Protein AF-A0AAW1PNV5-F1 (afdb_monomer_lite)

Organism: NCBI:txid41462

Structure (mmCIF, N/CA/C/O backbone):
data_AF-A0AAW1PNV5-F1
#
_entry.id   AF-A0AAW1PNV5-F1
#
loop_
_atom_site.group_PDB
_atom_site.id
_atom_site.type_symbol
_atom_site.label_atom_id
_atom_site.label_alt_id
_atom_site.label_comp_id
_atom_site.label_asym_id
_atom_site.label_entity_id
_atom_site.label_seq_id
_atom_site.pdbx_PDB_ins_code
_atom_site.Cartn_x
_atom_site.Cartn_y
_atom_site.Cartn_z
_atom_site.occupancy
_atom_site.B_iso_or_equiv
_atom_site.auth_seq_id
_atom_site.auth_comp_id
_atom_site.auth_asym_id
_atom_site.auth_atom_id
_atom_site.pdbx_PDB_model_num
ATOM 1 N N . MET A 1 1 ? 12.799 36.989 -13.180 1.00 45.22 1 MET A N 1
ATOM 2 C CA . MET A 1 1 ? 12.153 35.685 -13.432 1.00 45.22 1 MET A CA 1
ATOM 3 C C . MET A 1 1 ? 11.366 35.299 -12.190 1.00 45.22 1 MET A C 1
ATOM 5 O O . MET A 1 1 ? 11.951 35.156 -11.126 1.00 45.22 1 MET A O 1
ATOM 9 N N . LEU A 1 2 ? 10.038 35.281 -12.309 1.00 42.66 2 LEU A N 1
ATOM 10 C CA . LEU A 1 2 ? 9.069 34.934 -11.266 1.00 42.66 2 LEU A CA 1
ATOM 11 C C . LEU A 1 2 ? 8.754 33.428 -11.317 1.00 42.66 2 LEU A C 1
ATOM 13 O O . LEU A 1 2 ? 8.612 32.896 -12.411 1.00 42.66 2 LEU A O 1
ATOM 17 N N . GLY A 1 3 ? 8.536 32.800 -10.154 1.00 37.22 3 GLY A N 1
ATOM 18 C CA . GLY A 1 3 ? 7.898 31.476 -10.015 1.00 37.22 3 GLY A CA 1
ATOM 19 C C . GLY A 1 3 ? 8.533 30.635 -8.898 1.00 37.22 3 GLY A C 1
ATOM 20 O O . GLY A 1 3 ? 9.531 29.979 -9.134 1.00 37.22 3 GLY A O 1
ATOM 21 N N . ARG A 1 4 ? 8.171 30.833 -7.620 1.00 43.59 4 ARG A N 1
ATOM 22 C CA . ARG A 1 4 ? 7.096 30.137 -6.861 1.00 43.59 4 ARG A CA 1
ATOM 23 C C . ARG A 1 4 ? 7.416 28.653 -6.587 1.00 43.59 4 ARG A C 1
ATOM 25 O O . ARG A 1 4 ? 7.431 27.858 -7.505 1.00 43.59 4 ARG A O 1
ATOM 32 N N . ARG A 1 5 ? 7.802 28.300 -5.351 1.00 40.88 5 ARG A N 1
ATOM 33 C CA . ARG A 1 5 ? 6.957 27.976 -4.166 1.00 40.88 5 ARG A CA 1
ATOM 34 C C . ARG A 1 5 ? 6.609 26.483 -4.110 1.00 40.88 5 ARG A C 1
ATOM 36 O O . ARG A 1 5 ? 5.831 26.042 -4.937 1.00 40.88 5 ARG A O 1
ATOM 43 N N . LEU A 1 6 ? 7.111 25.805 -3.073 1.00 46.78 6 LEU A N 1
ATOM 44 C CA . LEU A 1 6 ? 6.459 24.781 -2.227 1.00 46.78 6 LEU A CA 1
ATOM 45 C C . LEU A 1 6 ? 7.494 24.421 -1.134 1.00 46.78 6 LEU A C 1
ATOM 47 O O . LEU A 1 6 ? 8.418 23.658 -1.358 1.00 46.78 6 LEU A O 1
ATOM 51 N N . ALA A 1 7 ? 7.627 25.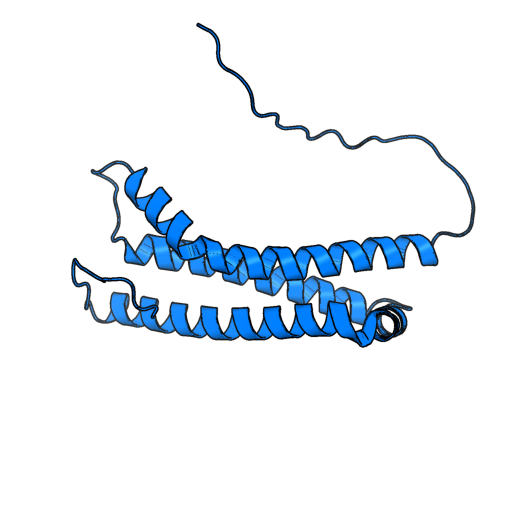237 -0.086 1.00 38.53 7 ALA A N 1
ATOM 52 C CA . ALA A 1 7 ? 6.856 25.139 1.159 1.00 38.53 7 ALA A CA 1
ATOM 53 C C . ALA A 1 7 ? 7.102 23.822 1.922 1.00 38.53 7 ALA A C 1
ATOM 55 O O . ALA A 1 7 ? 6.209 23.002 2.091 1.00 38.53 7 ALA A O 1
ATOM 56 N N . CYS A 1 8 ? 8.322 23.659 2.438 1.00 34.31 8 CYS A N 1
ATOM 57 C CA . CYS A 1 8 ? 8.621 22.710 3.504 1.00 34.31 8 CYS A CA 1
ATOM 58 C C . CYS A 1 8 ? 8.183 23.338 4.842 1.00 34.31 8 CYS A C 1
ATOM 60 O O . CYS A 1 8 ? 8.966 23.978 5.542 1.00 34.31 8 CYS A O 1
ATOM 62 N N . THR A 1 9 ? 6.888 23.268 5.164 1.00 40.59 9 THR A N 1
ATOM 63 C CA . THR A 1 9 ? 6.355 23.709 6.463 1.00 40.59 9 THR A CA 1
ATOM 64 C C . THR A 1 9 ? 6.511 22.595 7.491 1.00 40.59 9 THR A C 1
ATOM 66 O O . THR A 1 9 ? 5.577 21.845 7.767 1.00 40.59 9 THR A O 1
ATOM 69 N N . LEU A 1 10 ? 7.704 22.506 8.075 1.00 45.19 10 LEU A N 1
ATOM 70 C CA . LEU A 1 10 ? 8.014 21.654 9.221 1.00 45.19 10 LEU A CA 1
ATOM 71 C C . LEU A 1 10 ? 8.313 22.558 10.423 1.00 45.19 10 LEU A C 1
ATOM 73 O O . LEU A 1 10 ? 9.455 22.851 10.747 1.00 45.19 10 LEU A O 1
ATOM 77 N N . ALA A 1 11 ? 7.254 23.061 11.056 1.00 40.62 11 ALA A N 1
ATOM 78 C CA . ALA A 1 11 ? 7.339 23.741 12.348 1.00 40.62 11 ALA A CA 1
ATOM 79 C C . ALA A 1 11 ? 5.990 23.622 13.070 1.00 40.62 11 ALA A C 1
ATOM 81 O O . ALA A 1 11 ? 5.147 24.521 13.045 1.00 40.62 11 ALA A O 1
ATOM 82 N N . LYS A 1 12 ? 5.756 22.461 13.690 1.00 41.53 12 LYS A N 1
ATOM 83 C CA . LYS A 1 12 ? 4.644 22.280 14.625 1.00 41.53 12 LYS A CA 1
ATOM 84 C C . LYS A 1 12 ? 4.969 23.011 15.930 1.00 41.53 12 LYS A C 1
ATOM 86 O O . LYS A 1 12 ? 5.946 22.707 16.603 1.00 41.53 12 LYS A O 1
ATOM 91 N N . ARG A 1 13 ? 4.100 23.979 16.227 1.00 41.03 13 ARG A N 1
ATOM 92 C CA . ARG A 1 13 ? 3.872 24.681 17.496 1.00 41.03 13 ARG A CA 1
ATOM 93 C C . ARG A 1 13 ? 4.186 23.837 18.737 1.00 41.03 13 ARG A C 1
ATOM 95 O O . ARG A 1 13 ? 3.541 22.817 18.965 1.00 41.03 13 ARG A O 1
ATOM 102 N N . SER A 1 14 ? 5.057 24.377 19.582 1.00 44.69 14 SER A N 1
ATOM 103 C CA . SER A 1 14 ? 5.081 24.111 21.020 1.00 44.69 14 SER A CA 1
ATOM 104 C C . SER A 1 14 ? 4.563 25.337 21.771 1.00 44.69 14 SER A C 1
ATOM 106 O O . SER A 1 14 ? 4.792 26.462 21.335 1.00 44.69 14 SER A O 1
ATOM 108 N N . LEU A 1 15 ? 3.947 25.062 22.926 1.00 47.53 15 LEU A N 1
ATOM 109 C CA . LEU A 1 15 ? 3.510 25.967 24.000 1.00 47.53 15 LEU A CA 1
ATOM 110 C C . LEU A 1 15 ? 2.094 26.545 23.877 1.00 47.53 15 LEU A C 1
ATOM 112 O O . LEU A 1 15 ? 1.877 27.584 23.270 1.00 47.53 15 LEU A O 1
ATOM 116 N N . LEU A 1 16 ? 1.152 25.901 24.572 1.00 43.00 16 LEU A N 1
ATOM 117 C CA . LEU A 1 16 ? 0.377 26.506 25.666 1.00 43.00 16 LEU A CA 1
ATOM 118 C C . LEU A 1 16 ? -0.423 25.404 26.377 1.00 43.00 16 LEU A C 1
ATOM 120 O O . LEU A 1 16 ? -0.999 24.526 25.740 1.00 43.00 16 LEU A O 1
ATOM 124 N N . GLY A 1 17 ? -0.352 25.405 27.706 1.00 37.62 17 GLY A N 1
ATOM 125 C CA . GLY A 1 17 ? -0.876 24.342 28.556 1.00 37.62 17 GLY A CA 1
ATOM 126 C C . GLY A 1 17 ? -2.380 24.406 28.802 1.00 37.62 17 GLY A C 1
ATOM 127 O O . GLY A 1 17 ? -3.009 25.435 28.593 1.00 37.62 17 GLY A O 1
ATOM 128 N N . ALA A 1 18 ? -2.920 23.313 29.338 1.00 36.69 18 ALA A N 1
ATOM 129 C CA . ALA A 1 18 ? -3.948 23.320 30.375 1.00 36.69 18 ALA A CA 1
ATOM 130 C C . ALA A 1 18 ? -4.144 21.898 30.919 1.00 36.69 18 ALA A C 1
ATOM 132 O O . ALA A 1 18 ? -4.125 20.907 30.194 1.00 36.69 18 ALA A O 1
ATOM 133 N N . ARG A 1 19 ? -4.290 21.851 32.239 1.00 39.84 19 ARG A N 1
ATOM 134 C CA . ARG A 1 19 ? -4.626 20.717 33.097 1.00 39.84 19 ARG A CA 1
ATOM 135 C C . ARG A 1 19 ? -5.900 19.980 32.662 1.00 39.84 19 ARG A C 1
ATOM 137 O O . ARG A 1 19 ? -6.878 20.623 32.308 1.00 39.84 19 ARG A O 1
ATOM 144 N N . GLY A 1 20 ? -5.909 18.671 32.932 1.00 41.34 20 GLY A N 1
ATOM 145 C CA . GLY A 1 20 ? -7.101 17.924 33.353 1.00 41.34 20 GLY A CA 1
ATOM 146 C C . GLY A 1 20 ? -7.914 17.267 32.235 1.00 41.34 20 GLY A C 1
ATOM 147 O O . GLY A 1 20 ? -8.454 17.955 31.384 1.00 41.34 20 GLY A O 1
ATOM 148 N N . CYS A 1 21 ? -8.048 15.935 32.318 1.00 41.00 21 CYS A N 1
ATOM 149 C CA . CYS A 1 21 ? -8.913 15.055 31.508 1.00 41.00 21 CYS A CA 1
ATOM 150 C C . CYS A 1 21 ? -8.503 14.858 30.032 1.00 41.00 21 CYS A C 1
ATOM 152 O O . CYS A 1 21 ? -9.108 15.450 29.148 1.00 41.00 21 CYS A O 1
ATOM 154 N N . SER A 1 22 ? -7.524 13.990 29.723 1.00 42.88 22 SER A N 1
ATOM 155 C CA . SER A 1 22 ? -7.040 13.832 28.330 1.00 42.88 22 SER A CA 1
ATOM 156 C C . SER A 1 22 ? -7.058 12.424 27.720 1.00 42.88 22 SER A C 1
ATOM 158 O O . SER A 1 22 ? -6.729 12.289 26.542 1.00 42.88 22 SER A O 1
ATOM 160 N N . THR A 1 23 ? -7.472 11.368 28.427 1.00 51.59 23 THR A N 1
ATOM 161 C CA . THR A 1 23 ? -7.492 10.016 27.826 1.00 51.59 23 THR A CA 1
ATOM 162 C C . THR A 1 23 ? -8.523 9.887 26.699 1.00 51.59 23 THR A C 1
ATOM 164 O O . THR A 1 23 ? -8.221 9.293 25.669 1.00 51.59 23 THR A O 1
ATOM 167 N N . GLY A 1 24 ? -9.702 10.506 26.829 1.00 50.94 24 GLY A N 1
ATOM 168 C CA . GLY A 1 24 ? -10.739 10.476 25.786 1.00 50.94 24 GLY A CA 1
ATOM 169 C C . GLY A 1 24 ? -10.401 11.294 24.529 1.00 50.94 24 GLY A C 1
ATOM 170 O O . GLY A 1 24 ? -10.703 10.867 23.415 1.00 50.94 24 GLY A O 1
ATOM 171 N N . SER A 1 25 ? -9.731 12.444 24.679 1.00 59.22 25 SER A N 1
ATOM 172 C CA . SER A 1 25 ? -9.346 13.296 23.542 1.00 59.22 25 SER A CA 1
ATOM 173 C C . SER A 1 25 ? -8.151 12.741 22.762 1.00 59.22 25 SER A C 1
ATOM 175 O O . SER A 1 25 ? -8.092 12.895 21.544 1.00 59.22 25 SER A O 1
ATOM 177 N N . ASP A 1 26 ? -7.207 12.082 23.446 1.00 75.88 26 ASP A N 1
ATOM 178 C CA . ASP A 1 26 ? -6.054 11.441 22.802 1.00 75.88 26 ASP A CA 1
ATOM 179 C C . ASP A 1 26 ? -6.489 10.234 21.957 1.00 75.88 26 ASP A C 1
ATOM 181 O O . ASP A 1 26 ? -6.051 10.069 20.820 1.00 75.88 26 ASP A O 1
ATOM 185 N N . LEU A 1 27 ? -7.428 9.435 22.470 1.00 77.69 27 LEU A N 1
ATOM 186 C CA . LEU A 1 27 ? -7.929 8.250 21.779 1.00 77.69 27 LEU A CA 1
ATOM 187 C C . LEU A 1 27 ? -8.737 8.602 20.519 1.00 77.69 27 LEU A C 1
ATOM 189 O O . LEU A 1 27 ? -8.508 8.029 19.457 1.00 77.69 27 LEU A O 1
ATOM 193 N N . SER A 1 28 ? -9.625 9.597 20.614 1.00 81.38 28 SER A N 1
ATOM 194 C CA . SER A 1 28 ? -10.375 10.117 19.463 1.00 81.38 28 SER A CA 1
ATOM 195 C C . SER A 1 28 ? -9.438 10.687 18.388 1.00 81.38 28 SER A C 1
ATOM 197 O O . SER A 1 28 ? -9.553 10.352 17.208 1.00 81.38 28 SER A O 1
ATOM 199 N N . GLY A 1 29 ? -8.424 11.463 18.791 1.00 84.81 29 GLY A N 1
ATOM 200 C CA . GLY A 1 29 ? -7.416 11.986 17.867 1.00 84.81 29 GLY A CA 1
ATOM 201 C C . GLY A 1 29 ? -6.589 10.892 17.183 1.00 84.81 29 GLY A C 1
ATOM 202 O O . GLY A 1 29 ? -6.287 11.003 15.993 1.00 84.81 29 GLY A O 1
ATOM 203 N N . LYS A 1 30 ? -6.238 9.823 17.906 1.00 86.62 30 LYS A N 1
ATOM 204 C CA . LYS A 1 30 ? -5.546 8.647 17.352 1.00 86.62 30 LYS A CA 1
ATOM 205 C C . LYS A 1 30 ? -6.417 7.881 16.362 1.00 86.62 30 LYS A C 1
ATOM 207 O O . LYS A 1 30 ? -5.914 7.459 15.326 1.00 86.62 30 LYS A O 1
ATOM 212 N N . LEU A 1 31 ? -7.711 7.765 16.632 1.00 86.31 31 LEU A N 1
ATOM 213 C CA . LEU A 1 31 ? -8.633 7.035 15.774 1.00 86.31 31 LEU A CA 1
ATOM 214 C C . LEU A 1 31 ? -8.908 7.764 14.452 1.00 86.31 31 LEU A C 1
ATOM 216 O O . LEU A 1 31 ? -8.908 7.140 13.395 1.00 86.31 31 LEU A O 1
ATOM 220 N N . THR A 1 32 ? -9.032 9.093 14.475 1.00 87.94 32 THR A N 1
ATOM 221 C CA . THR A 1 32 ? -9.108 9.891 13.240 1.00 87.94 32 THR A CA 1
ATOM 222 C C . THR A 1 32 ? -7.847 9.734 12.390 1.00 87.94 32 THR A C 1
ATOM 224 O O . THR A 1 32 ? -7.937 9.605 11.171 1.00 87.94 32 THR A O 1
ATOM 227 N N . ARG A 1 33 ? -6.664 9.691 13.021 1.00 90.00 33 ARG A N 1
ATOM 228 C CA . ARG A 1 33 ? -5.397 9.432 12.315 1.00 90.00 33 ARG A CA 1
ATOM 229 C C . ARG A 1 33 ? -5.334 8.024 11.741 1.00 90.00 33 ARG A C 1
ATOM 231 O O . ARG A 1 33 ? -4.812 7.864 10.649 1.00 90.00 33 ARG A O 1
ATOM 238 N N . LEU A 1 34 ? -5.859 7.031 12.456 1.00 91.56 34 LEU A N 1
ATOM 239 C CA . LEU A 1 34 ? -5.945 5.661 11.963 1.00 91.56 34 LEU A CA 1
ATOM 240 C C . LEU A 1 34 ? -6.833 5.578 10.720 1.00 91.56 34 LEU A C 1
ATOM 242 O O . LEU A 1 34 ? -6.411 5.019 9.716 1.00 91.56 34 LEU A O 1
ATOM 246 N N . LYS A 1 35 ? -8.034 6.169 10.768 1.00 91.06 35 LYS A N 1
ATOM 247 C CA . LYS A 1 35 ? -8.941 6.195 9.613 1.00 91.06 35 LYS A CA 1
ATOM 248 C C . LYS A 1 35 ? -8.280 6.868 8.411 1.00 91.06 35 LYS A C 1
ATOM 250 O O . LYS A 1 35 ? -8.316 6.305 7.325 1.00 91.06 35 LYS A O 1
ATOM 255 N N . ALA A 1 36 ? -7.650 8.026 8.618 1.00 91.88 36 ALA A N 1
ATOM 256 C CA . ALA A 1 36 ? -6.907 8.711 7.564 1.00 91.88 36 ALA A CA 1
ATOM 257 C C . ALA A 1 36 ? -5.782 7.827 7.007 1.00 91.88 36 ALA A C 1
ATOM 259 O O . ALA A 1 36 ? -5.720 7.630 5.807 1.00 91.88 36 ALA A O 1
ATOM 260 N N . ALA A 1 37 ? -4.971 7.202 7.865 1.00 92.88 37 ALA A N 1
ATOM 261 C CA . ALA A 1 37 ? -3.880 6.335 7.423 1.00 92.88 37 ALA A CA 1
ATOM 262 C C . ALA A 1 37 ? -4.359 5.131 6.591 1.00 92.88 37 ALA A C 1
ATOM 264 O O . ALA A 1 37 ? -3.705 4.782 5.615 1.00 92.88 37 ALA A O 1
ATOM 265 N N . LEU A 1 38 ? -5.483 4.502 6.956 1.00 92.44 38 LEU A N 1
ATOM 266 C CA . LEU A 1 38 ? -6.063 3.393 6.185 1.00 92.44 38 LEU A CA 1
ATOM 267 C C . LEU A 1 38 ? -6.561 3.867 4.812 1.00 92.44 38 LEU A C 1
ATOM 269 O O . LEU A 1 38 ? -6.260 3.241 3.800 1.00 92.44 38 LEU A O 1
ATOM 273 N N . VAL A 1 39 ? -7.282 4.991 4.771 1.00 94.00 39 VAL A N 1
ATOM 274 C CA . VAL A 1 39 ? -7.801 5.563 3.519 1.00 94.00 39 VAL A CA 1
ATOM 275 C C . VAL A 1 39 ? -6.659 6.024 2.613 1.00 94.00 39 VAL A C 1
ATOM 277 O O . VAL A 1 39 ? -6.607 5.617 1.456 1.00 94.00 39 VAL A O 1
ATOM 280 N N . ASP A 1 40 ? -5.707 6.787 3.149 1.00 93.31 40 ASP A N 1
ATOM 281 C CA . ASP A 1 40 ? -4.553 7.305 2.410 1.00 93.31 40 ASP A CA 1
ATOM 282 C C . ASP A 1 40 ? -3.711 6.160 1.824 1.00 93.31 40 ASP A C 1
ATOM 284 O O . ASP A 1 40 ? -3.251 6.245 0.685 1.00 93.31 40 ASP A O 1
ATOM 288 N N . ALA A 1 41 ? -3.531 5.062 2.568 1.0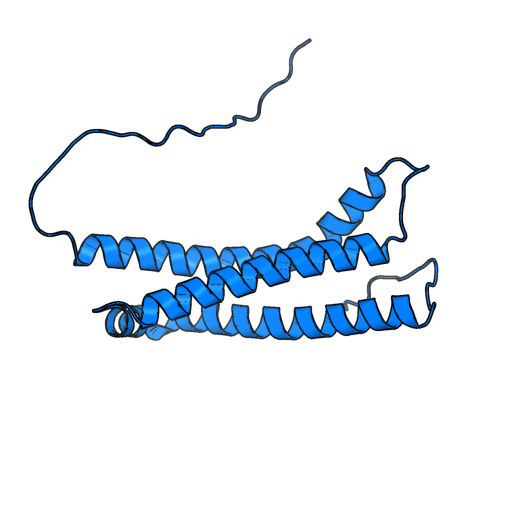0 92.50 41 ALA A N 1
ATOM 289 C CA . ALA A 1 41 ? -2.788 3.902 2.083 1.00 92.50 41 ALA A CA 1
ATOM 290 C C . ALA A 1 41 ? -3.506 3.204 0.915 1.00 92.50 41 ALA A C 1
ATOM 292 O O . ALA A 1 41 ? -2.863 2.860 -0.076 1.00 92.50 41 ALA A O 1
ATOM 293 N N . VAL A 1 42 ? -4.832 3.032 0.991 1.00 93.44 42 VAL A N 1
ATOM 294 C CA . VAL A 1 42 ? -5.637 2.463 -0.107 1.00 93.44 42 VAL A CA 1
ATOM 295 C C . VAL A 1 42 ? -5.631 3.382 -1.330 1.00 93.44 42 VAL A C 1
ATOM 297 O O . VAL A 1 42 ? -5.436 2.915 -2.454 1.00 93.44 42 VAL A O 1
ATOM 300 N N . GLU A 1 43 ? -5.781 4.691 -1.135 1.00 92.50 43 GLU A N 1
ATOM 301 C CA . GLU A 1 43 ? -5.676 5.670 -2.219 1.00 92.50 43 GLU A CA 1
ATOM 302 C C . GLU A 1 43 ? -4.286 5.636 -2.867 1.00 92.50 43 GLU A C 1
ATOM 304 O O . GLU A 1 43 ? -4.180 5.634 -4.095 1.00 92.50 43 GLU A O 1
ATOM 309 N N . GLY A 1 44 ? -3.223 5.507 -2.068 1.00 86.88 44 GLY A N 1
ATOM 310 C CA . GLY A 1 44 ? -1.842 5.376 -2.533 1.00 86.88 44 GLY A CA 1
ATOM 311 C C . GLY A 1 44 ? -1.638 4.234 -3.534 1.00 86.88 44 GLY A C 1
ATOM 312 O O . GLY A 1 44 ? -0.925 4.404 -4.528 1.00 86.88 44 GLY A O 1
ATOM 313 N N . VAL A 1 45 ? -2.330 3.103 -3.353 1.00 91.56 45 VAL A N 1
ATOM 314 C CA . VAL A 1 45 ? -2.295 1.969 -4.297 1.00 91.56 45 VAL A CA 1
ATOM 315 C C . VAL A 1 45 ? -2.778 2.376 -5.690 1.00 91.56 45 VAL A C 1
ATOM 317 O O . VAL A 1 45 ? -2.203 1.948 -6.695 1.00 91.56 45 VAL A O 1
ATOM 320 N N . SER A 1 46 ? -3.786 3.245 -5.773 1.00 91.69 46 SER A N 1
ATOM 321 C CA . SER A 1 46 ? -4.358 3.697 -7.049 1.00 91.69 46 SER A CA 1
ATOM 322 C C . SER A 1 46 ? -3.362 4.511 -7.882 1.00 91.69 46 SER A C 1
ATOM 324 O O . SER A 1 46 ? -3.436 4.520 -9.111 1.00 91.69 46 SER A O 1
ATOM 326 N N . TYR A 1 47 ? -2.377 5.143 -7.238 1.00 91.38 47 TYR A N 1
ATOM 327 C CA . TYR A 1 47 ? -1.378 5.978 -7.906 1.00 91.38 47 TYR A CA 1
ATOM 328 C C . TYR A 1 47 ? -0.102 5.230 -8.304 1.00 91.38 47 TYR A C 1
ATOM 330 O O . TYR A 1 47 ? 0.762 5.817 -8.961 1.00 91.38 47 TYR A O 1
ATOM 338 N N . VAL A 1 48 ? 0.034 3.942 -7.969 1.00 91.19 48 VAL A N 1
ATOM 339 C CA . VAL A 1 48 ? 1.252 3.151 -8.222 1.00 91.19 48 VAL A CA 1
ATOM 340 C C . VAL A 1 48 ? 1.651 3.167 -9.698 1.00 91.19 48 VAL A C 1
ATOM 342 O O . VAL A 1 48 ? 2.798 3.467 -10.027 1.00 91.19 48 VAL A O 1
ATOM 345 N N . HIS A 1 49 ? 0.707 2.900 -10.603 1.00 89.81 49 HIS A N 1
ATOM 346 C CA . HIS A 1 49 ? 0.986 2.853 -12.041 1.00 89.81 49 HIS A CA 1
ATOM 347 C C . HIS A 1 49 ? 1.382 4.218 -12.607 1.00 89.81 49 HIS A C 1
ATOM 349 O O . HIS A 1 49 ? 2.351 4.312 -13.363 1.00 89.81 49 HIS A O 1
ATOM 355 N N . GLN A 1 50 ? 0.652 5.274 -12.237 1.00 91.62 50 GLN A N 1
ATOM 356 C CA . GLN A 1 50 ? 0.944 6.631 -12.695 1.00 91.62 50 GLN A CA 1
ATOM 357 C C . GLN A 1 50 ? 2.316 7.092 -12.196 1.00 91.62 50 GLN A C 1
ATOM 359 O O . GLN A 1 50 ? 3.106 7.613 -12.979 1.00 91.62 50 GLN A O 1
ATOM 364 N N . SER A 1 51 ? 2.620 6.833 -10.924 1.00 91.00 51 SER A N 1
ATOM 365 C CA . SER A 1 51 ? 3.877 7.235 -10.289 1.00 91.00 51 SER A CA 1
ATOM 366 C C . SER A 1 51 ? 5.070 6.476 -10.869 1.00 91.00 51 SER A C 1
ATOM 368 O O . SER A 1 51 ? 6.080 7.086 -11.210 1.00 91.00 51 SER A O 1
ATOM 370 N N . ALA A 1 52 ? 4.934 5.164 -11.079 1.00 90.12 52 ALA A N 1
ATOM 371 C CA . ALA A 1 52 ? 5.963 4.357 -11.729 1.00 90.12 52 AL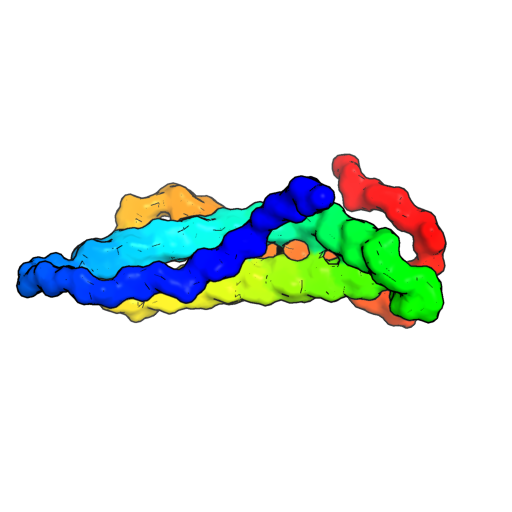A A CA 1
ATOM 372 C C . ALA A 1 52 ? 6.220 4.802 -13.176 1.00 90.12 52 ALA A C 1
ATOM 374 O O . ALA A 1 52 ? 7.368 4.885 -13.610 1.00 90.12 52 ALA A O 1
ATOM 375 N N . ASN A 1 53 ? 5.157 5.108 -13.927 1.00 90.88 53 ASN A N 1
ATOM 376 C CA . ASN A 1 53 ? 5.283 5.596 -15.296 1.00 90.88 53 ASN A CA 1
ATOM 377 C C . ASN A 1 53 ? 5.952 6.973 -15.343 1.00 90.88 53 ASN A C 1
ATOM 379 O O . ASN A 1 53 ? 6.820 7.192 -16.182 1.00 90.88 53 ASN A O 1
ATOM 383 N N . GLN A 1 54 ? 5.581 7.874 -14.434 1.00 91.75 54 GLN A N 1
ATOM 384 C CA . GLN A 1 54 ? 6.199 9.190 -14.328 1.00 91.75 54 GLN A CA 1
ATOM 385 C C . GLN A 1 54 ? 7.695 9.071 -14.011 1.00 91.75 54 GLN A C 1
ATOM 387 O O . GLN A 1 54 ? 8.513 9.628 -14.735 1.00 91.75 54 GLN A O 1
ATOM 392 N N . ALA A 1 55 ? 8.063 8.261 -13.014 1.00 90.62 55 ALA A N 1
ATOM 393 C CA . ALA A 1 55 ? 9.458 8.036 -12.640 1.00 90.62 55 ALA A CA 1
ATOM 394 C C . ALA A 1 55 ? 10.296 7.442 -13.786 1.00 90.62 55 ALA A C 1
ATOM 396 O O . ALA A 1 55 ? 11.447 7.823 -13.977 1.00 90.62 55 ALA A O 1
ATOM 397 N N . TYR A 1 56 ? 9.716 6.537 -14.580 1.00 90.88 56 TYR A N 1
ATOM 398 C CA . TYR A 1 56 ? 10.372 6.001 -15.774 1.00 90.88 56 TYR A CA 1
ATOM 399 C C . TYR A 1 56 ? 10.621 7.078 -16.844 1.00 90.88 56 TYR A C 1
ATOM 401 O O . TYR A 1 56 ? 11.666 7.084 -17.492 1.00 90.88 56 TYR A O 1
ATOM 409 N N . LEU A 1 57 ? 9.665 7.991 -17.043 1.00 91.25 57 LEU A N 1
ATOM 410 C CA . LEU A 1 57 ? 9.778 9.067 -18.031 1.00 91.25 57 LEU A CA 1
ATOM 411 C C . LEU A 1 57 ? 10.754 10.168 -17.604 1.00 91.25 57 LEU A C 1
ATOM 413 O O . LEU A 1 57 ? 11.393 10.761 -18.472 1.00 91.25 57 LEU A O 1
ATOM 417 N N . GLU A 1 58 ? 10.864 10.427 -16.302 1.00 92.31 58 GLU A N 1
ATOM 418 C CA . GLU A 1 58 ? 11.773 11.422 -15.721 1.00 92.31 58 GLU A CA 1
ATOM 419 C C . GLU A 1 58 ? 13.207 10.909 -15.559 1.00 92.31 58 GLU A C 1
ATOM 421 O O . GLU A 1 58 ? 14.131 11.715 -15.515 1.00 92.31 58 GLU A O 1
ATOM 426 N N . ALA A 1 59 ? 13.410 9.590 -15.492 1.00 89.06 59 ALA A N 1
ATOM 427 C CA . ALA A 1 59 ? 14.744 9.006 -15.425 1.00 89.06 59 ALA A CA 1
ATOM 428 C C . ALA A 1 59 ? 15.565 9.341 -16.681 1.00 89.06 59 ALA A C 1
ATOM 430 O O . ALA A 1 59 ? 15.039 9.347 -17.802 1.00 89.06 59 ALA A O 1
ATOM 431 N N . ASP A 1 60 ? 16.866 9.566 -16.510 1.00 88.44 60 ASP A N 1
ATOM 432 C CA . ASP A 1 60 ? 17.771 9.821 -17.627 1.00 88.44 60 ASP A CA 1
ATOM 433 C C . ASP A 1 60 ? 17.834 8.609 -18.570 1.00 88.44 60 ASP A C 1
ATOM 435 O O . ASP A 1 60 ? 17.942 7.476 -18.098 1.00 88.44 60 ASP A O 1
ATOM 439 N N . PRO A 1 61 ? 17.780 8.794 -19.905 1.00 85.44 61 PRO A N 1
ATOM 440 C CA . PRO A 1 61 ? 17.735 7.677 -20.848 1.00 85.44 61 PRO A CA 1
ATOM 441 C C . PRO A 1 61 ? 18.897 6.684 -20.736 1.00 85.44 61 PRO A C 1
ATOM 443 O O . PRO A 1 61 ? 18.705 5.513 -21.053 1.00 85.44 61 PRO A O 1
ATOM 446 N N . SER A 1 62 ? 20.080 7.131 -20.298 1.00 85.50 62 SER A N 1
ATOM 447 C CA . SER A 1 62 ? 21.253 6.268 -20.095 1.00 85.50 62 SER A CA 1
ATOM 448 C C . SER A 1 62 ? 21.116 5.330 -18.897 1.00 85.50 62 SER A C 1
ATOM 450 O O . SER A 1 62 ? 21.727 4.265 -18.893 1.00 85.50 62 SER A O 1
ATOM 452 N N . ASP A 1 63 ? 20.297 5.711 -17.917 1.00 84.81 63 ASP A N 1
ATOM 453 C CA . ASP A 1 63 ? 20.210 5.065 -16.605 1.00 84.81 63 ASP A CA 1
ATOM 454 C C . ASP A 1 63 ? 18.846 4.380 -16.407 1.00 84.81 63 ASP A C 1
ATOM 456 O O . ASP A 1 63 ? 18.549 3.842 -15.337 1.00 84.81 63 ASP A O 1
ATOM 460 N N . ARG A 1 64 ? 17.987 4.402 -17.436 1.00 82.75 64 ARG A N 1
ATOM 461 C CA . ARG A 1 64 ? 16.659 3.786 -17.397 1.00 82.75 64 ARG A CA 1
ATOM 462 C C . ARG A 1 64 ? 16.766 2.276 -17.277 1.00 82.75 64 ARG A C 1
ATOM 464 O O . ARG A 1 64 ? 17.212 1.579 -18.186 1.00 82.75 64 ARG A O 1
ATOM 471 N N . GLU A 1 65 ? 16.242 1.770 -16.170 1.00 84.62 65 GLU A N 1
ATOM 472 C CA . GLU A 1 65 ? 15.917 0.359 -16.039 1.00 84.62 65 GLU A CA 1
ATOM 473 C C . GLU A 1 65 ? 14.657 0.004 -16.855 1.00 84.62 65 GLU A C 1
ATOM 475 O O . GLU A 1 65 ? 13.977 0.853 -17.440 1.00 84.62 65 GLU A O 1
ATOM 480 N N . GLN A 1 66 ? 14.292 -1.276 -16.862 1.00 84.94 66 GLN A N 1
ATOM 481 C CA . GLN A 1 66 ? 13.034 -1.720 -17.452 1.00 84.94 66 GLN A CA 1
ATOM 482 C C . GLN A 1 66 ? 11.843 -1.128 -16.694 1.00 84.94 66 GLN A C 1
ATOM 484 O O . GLN A 1 66 ? 11.823 -1.101 -15.464 1.00 84.94 66 GLN A O 1
ATOM 489 N N . LYS A 1 67 ? 10.794 -0.726 -17.420 1.00 86.81 67 LYS A N 1
ATOM 490 C CA . LYS A 1 67 ? 9.580 -0.125 -16.838 1.00 86.81 67 LYS A CA 1
ATOM 491 C C . LYS A 1 67 ? 8.953 -0.979 -15.724 1.00 86.81 67 LYS A C 1
ATOM 493 O O . LYS A 1 67 ? 8.458 -0.439 -14.736 1.00 86.81 67 LYS A O 1
ATOM 498 N N . VAL A 1 68 ? 9.012 -2.305 -15.854 1.00 87.19 68 VAL A N 1
ATOM 499 C CA . VAL A 1 68 ? 8.513 -3.244 -14.837 1.00 87.19 68 VAL A CA 1
ATOM 500 C C . VAL A 1 68 ? 9.249 -3.106 -13.496 1.00 87.19 68 VAL A C 1
ATOM 502 O O . VAL A 1 68 ? 8.614 -3.224 -12.452 1.00 87.19 68 VAL A O 1
ATOM 505 N N . ASN A 1 69 ? 10.538 -2.748 -13.488 1.00 89.06 69 ASN A N 1
ATOM 506 C CA . ASN A 1 69 ? 11.297 -2.535 -12.251 1.00 89.06 69 ASN A CA 1
ATOM 507 C C . ASN A 1 69 ? 10.794 -1.310 -11.482 1.00 89.06 69 ASN A C 1
ATOM 509 O O . ASN A 1 69 ? 10.688 -1.348 -10.254 1.00 89.06 69 ASN A O 1
ATOM 513 N N . TYR A 1 70 ? 10.428 -0.239 -12.193 1.00 90.19 70 TYR A N 1
ATOM 514 C CA . TYR A 1 70 ? 9.786 0.925 -11.583 1.00 90.19 70 TYR A CA 1
ATOM 515 C C . TYR A 1 70 ? 8.428 0.536 -10.999 1.00 90.19 70 TYR A C 1
ATOM 517 O O . TYR A 1 70 ? 8.134 0.884 -9.858 1.00 90.19 70 TYR A O 1
ATOM 525 N N . LEU A 1 71 ? 7.627 -0.248 -11.730 1.00 90.75 71 LEU A N 1
ATOM 526 C CA . LEU A 1 71 ? 6.335 -0.719 -11.231 1.00 90.75 71 LEU A CA 1
ATOM 527 C C . LEU A 1 71 ? 6.490 -1.533 -9.938 1.00 90.75 71 LEU A C 1
ATOM 529 O O . LEU A 1 71 ? 5.845 -1.215 -8.944 1.00 90.75 71 LEU A O 1
ATOM 533 N N . VAL A 1 72 ? 7.396 -2.513 -9.920 1.00 92.69 72 VAL A N 1
ATOM 534 C CA . VAL A 1 72 ? 7.704 -3.332 -8.735 1.00 92.69 72 VAL A CA 1
ATOM 535 C C . VAL A 1 72 ? 8.152 -2.463 -7.558 1.00 92.69 72 VAL A C 1
ATOM 537 O O . VAL A 1 72 ? 7.734 -2.692 -6.424 1.00 92.69 72 VAL A O 1
ATOM 540 N N . ARG A 1 73 ? 8.976 -1.437 -7.805 1.00 93.19 73 ARG A N 1
ATOM 541 C CA . ARG A 1 73 ? 9.449 -0.516 -6.762 1.00 93.19 73 ARG A CA 1
ATOM 542 C C . ARG A 1 73 ? 8.294 0.252 -6.116 1.00 93.19 73 ARG A C 1
ATOM 544 O O . ARG A 1 73 ? 8.187 0.267 -4.894 1.00 93.19 73 ARG A O 1
ATOM 551 N N . TYR A 1 74 ? 7.403 0.829 -6.919 1.00 93.12 74 TYR A N 1
ATOM 552 C CA . TYR A 1 74 ? 6.249 1.571 -6.402 1.00 93.12 74 TYR A CA 1
ATOM 553 C C . TYR A 1 74 ? 5.190 0.659 -5.769 1.00 93.12 74 TYR A C 1
ATOM 555 O O . TYR A 1 74 ? 4.597 1.036 -4.762 1.00 93.12 74 TYR A O 1
ATOM 563 N N . GLN A 1 75 ? 5.003 -0.561 -6.282 1.00 92.62 75 GLN A N 1
ATOM 564 C CA . GLN A 1 75 ? 4.174 -1.574 -5.620 1.00 92.62 75 GLN A CA 1
ATOM 565 C C . GLN A 1 75 ? 4.723 -1.924 -4.228 1.00 92.62 75 GLN A C 1
ATOM 567 O O . GLN A 1 75 ? 3.949 -2.040 -3.283 1.00 92.62 75 GLN A O 1
ATOM 572 N N . LYS A 1 76 ? 6.050 -2.038 -4.065 1.00 94.00 76 LYS A N 1
ATOM 573 C CA . LYS A 1 76 ? 6.679 -2.274 -2.752 1.00 94.00 76 LYS A CA 1
ATOM 574 C C . LYS A 1 76 ? 6.462 -1.112 -1.783 1.00 94.00 76 LYS A C 1
ATOM 576 O O . LYS A 1 76 ? 6.189 -1.369 -0.615 1.00 94.00 76 LYS A O 1
ATOM 581 N N . PHE A 1 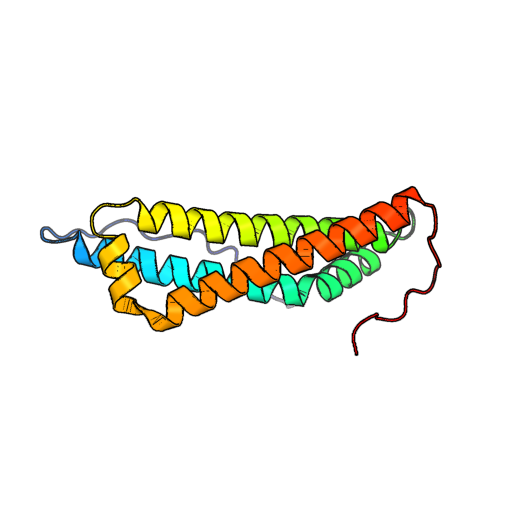77 ? 6.543 0.134 -2.248 1.00 94.31 77 PHE A N 1
ATOM 582 C CA . PHE A 1 77 ? 6.250 1.300 -1.406 1.00 94.31 77 PHE A CA 1
ATOM 583 C C . PHE A 1 77 ? 4.788 1.328 -0.953 1.00 94.31 77 PHE A C 1
ATOM 585 O O . PHE A 1 77 ? 4.530 1.400 0.243 1.00 94.31 77 PHE A O 1
ATOM 592 N N . ALA A 1 78 ? 3.837 1.148 -1.873 1.00 93.19 78 ALA A N 1
ATOM 593 C CA . ALA A 1 78 ? 2.422 1.097 -1.508 1.00 93.19 78 ALA A CA 1
ATOM 594 C C . ALA A 1 78 ? 2.110 -0.062 -0.540 1.00 93.19 78 ALA A C 1
ATOM 596 O O . ALA A 1 78 ? 1.312 0.094 0.380 1.00 93.19 78 ALA A O 1
ATOM 597 N N . LEU A 1 79 ? 2.782 -1.211 -0.683 1.00 94.50 79 LEU A N 1
ATOM 598 C CA . LEU A 1 79 ? 2.641 -2.325 0.256 1.00 94.50 79 LEU A CA 1
ATOM 599 C C . LEU A 1 79 ? 3.138 -1.961 1.663 1.00 94.50 79 LEU A C 1
ATOM 601 O O . LEU A 1 79 ? 2.490 -2.303 2.650 1.00 94.50 79 LEU A O 1
ATOM 605 N N . GLN A 1 80 ? 4.259 -1.241 1.761 1.00 95.50 80 GLN A N 1
ATOM 606 C CA . GLN A 1 80 ? 4.784 -0.758 3.040 1.00 95.50 80 GLN A CA 1
ATOM 607 C C . GLN A 1 80 ? 3.826 0.223 3.725 1.00 95.50 80 GLN A C 1
ATOM 609 O O . GLN A 1 80 ? 3.679 0.166 4.950 1.00 95.50 80 GLN A O 1
ATOM 614 N N . ASP A 1 81 ? 3.163 1.090 2.959 1.00 93.50 81 ASP A N 1
ATOM 615 C CA . ASP A 1 81 ? 2.177 2.037 3.486 1.00 93.50 81 ASP A CA 1
ATOM 616 C C . ASP A 1 81 ? 0.937 1.309 4.026 1.00 93.50 81 ASP A C 1
ATOM 618 O O . ASP A 1 81 ? 0.517 1.565 5.159 1.00 93.50 81 ASP A O 1
ATOM 622 N N . LEU A 1 82 ? 0.416 0.324 3.283 1.00 94.50 82 LEU A N 1
ATOM 623 C CA . LEU A 1 82 ? -0.685 -0.538 3.734 1.00 94.50 82 LEU A CA 1
ATOM 624 C C . LEU A 1 82 ? -0.323 -1.290 5.023 1.00 94.50 82 LEU A C 1
ATOM 626 O O . LEU A 1 82 ? -1.075 -1.253 5.997 1.00 94.50 82 LEU A O 1
ATOM 630 N N . ASP A 1 83 ? 0.846 -1.933 5.073 1.00 96.62 83 ASP A N 1
ATOM 631 C CA . ASP A 1 83 ? 1.304 -2.658 6.264 1.00 96.62 83 ASP A CA 1
ATOM 632 C C . ASP A 1 83 ? 1.500 -1.728 7.468 1.00 96.62 83 ASP A C 1
ATOM 634 O O . ASP A 1 83 ? 1.257 -2.115 8.614 1.00 96.62 83 ASP A O 1
ATOM 638 N N . SER A 1 84 ? 1.934 -0.491 7.230 1.00 94.50 84 SER A N 1
ATOM 639 C CA . SER A 1 84 ? 2.073 0.519 8.280 1.00 94.50 84 SER A CA 1
ATOM 640 C C . SER A 1 84 ? 0.711 0.945 8.828 1.00 94.50 84 SER A C 1
ATOM 642 O O . SER A 1 84 ? 0.549 1.035 10.047 1.00 94.50 84 SER A O 1
ATOM 644 N N . ALA A 1 85 ? -0.288 1.135 7.962 1.00 93.69 85 ALA A N 1
ATOM 645 C CA . ALA A 1 85 ? -1.654 1.449 8.370 1.00 93.69 85 ALA A CA 1
ATOM 646 C C . ALA A 1 85 ? -2.307 0.294 9.153 1.00 93.69 85 ALA A C 1
ATOM 648 O O . ALA A 1 85 ? -2.920 0.522 10.199 1.00 93.69 85 ALA A O 1
ATOM 649 N N . LEU A 1 86 ? -2.100 -0.956 8.725 1.00 95.50 86 LEU A N 1
ATOM 650 C CA . LEU A 1 86 ? -2.572 -2.144 9.447 1.00 95.50 86 LEU A CA 1
ATOM 651 C C . LEU A 1 86 ? -1.916 -2.275 10.829 1.00 95.50 86 LEU A C 1
ATOM 653 O O . LEU A 1 86 ? -2.604 -2.507 11.818 1.00 95.50 86 LEU A O 1
ATOM 657 N N . LYS A 1 87 ? -0.608 -2.018 10.944 1.00 94.94 87 LYS A N 1
ATOM 658 C CA . LYS A 1 87 ? 0.071 -1.987 12.252 1.00 94.94 87 LYS A CA 1
ATOM 659 C C . LYS A 1 87 ? -0.504 -0.917 13.176 1.00 94.94 87 LYS A C 1
ATOM 661 O O . LYS A 1 87 ? -0.600 -1.138 14.381 1.00 94.94 87 LYS A O 1
ATOM 666 N N . LEU A 1 88 ? -0.884 0.250 12.648 1.00 92.62 88 LEU A N 1
ATOM 667 C CA . LEU A 1 88 ? -1.562 1.277 13.445 1.00 92.62 88 LEU A CA 1
ATOM 668 C C . LEU A 1 88 ? -2.919 0.783 13.959 1.00 92.62 88 LEU A C 1
ATOM 670 O O . LEU A 1 88 ? -3.266 1.093 15.098 1.00 92.62 88 LEU A O 1
ATOM 674 N N . TYR A 1 89 ? -3.653 0.003 13.161 1.00 92.50 89 TYR A N 1
ATOM 675 C CA . TYR A 1 89 ? -4.905 -0.624 13.585 1.00 92.50 89 TYR A CA 1
ATOM 676 C C . TYR A 1 89 ? -4.673 -1.619 14.732 1.00 92.50 89 TYR A C 1
ATOM 678 O O . TYR A 1 89 ? -5.317 -1.509 15.777 1.00 92.50 89 TYR A O 1
ATOM 686 N N . ASP A 1 90 ? -3.699 -2.520 14.595 1.00 93.19 90 ASP A N 1
ATOM 687 C CA . ASP A 1 90 ? -3.367 -3.518 15.624 1.00 93.19 90 ASP A CA 1
ATOM 688 C C . ASP A 1 90 ? -2.895 -2.855 16.933 1.00 93.19 90 ASP A C 1
ATOM 690 O O . ASP A 1 90 ? -3.284 -3.234 18.046 1.00 93.19 90 ASP A O 1
ATOM 694 N N . ASN A 1 91 ? -2.102 -1.786 16.811 1.00 91.50 91 ASN A N 1
ATOM 695 C CA . ASN A 1 91 ? -1.696 -0.951 17.940 1.00 91.50 91 ASN A CA 1
ATOM 696 C C . ASN A 1 91 ? -2.900 -0.253 18.590 1.00 91.50 91 ASN A C 1
ATOM 698 O O . ASN A 1 91 ? -2.964 -0.128 19.811 1.00 91.50 91 ASN A O 1
ATOM 702 N N . MET A 1 92 ? -3.876 0.196 17.796 1.00 89.50 92 MET A N 1
ATOM 703 C CA . MET A 1 92 ? -5.104 0.800 18.313 1.00 89.50 92 MET A CA 1
ATOM 704 C C . MET A 1 92 ? -5.944 -0.218 19.080 1.00 89.50 92 MET A C 1
ATOM 706 O O . MET A 1 92 ? -6.438 0.093 20.159 1.00 89.50 92 MET A O 1
ATOM 710 N N . GLN A 1 93 ? -6.059 -1.441 18.572 1.00 90.69 93 GLN A N 1
ATOM 711 C CA . GLN A 1 93 ? -6.824 -2.505 19.212 1.00 90.69 93 GLN A CA 1
ATOM 712 C C . GLN A 1 93 ? -6.211 -2.958 20.546 1.00 90.69 93 GLN A C 1
ATOM 714 O O . GLN A 1 93 ? -6.947 -3.275 21.482 1.00 90.69 93 GLN A O 1
ATOM 719 N N . SER A 1 94 ? -4.879 -2.969 20.643 1.00 89.69 94 SER A N 1
ATOM 720 C CA . SER A 1 94 ? -4.143 -3.385 21.846 1.00 89.69 94 SER A CA 1
ATOM 721 C C . SER A 1 94 ? -4.057 -2.312 22.941 1.00 89.69 94 SER A C 1
ATOM 723 O O . SER A 1 94 ? -3.731 -2.633 24.085 1.00 89.69 94 SER A O 1
ATOM 725 N N . MET A 1 95 ? -4.380 -1.049 22.642 1.00 88.88 95 MET A N 1
ATOM 726 C CA . MET A 1 95 ? -4.409 0.018 23.647 1.00 88.88 95 MET A CA 1
ATOM 727 C C . MET A 1 95 ? -5.605 -0.111 24.613 1.00 88.88 95 MET A C 1
ATOM 729 O O . MET A 1 95 ? -6.707 -0.485 24.197 1.00 88.88 95 MET A O 1
ATOM 733 N N . PRO A 1 96 ? -5.453 0.288 25.894 1.00 86.88 96 PRO A N 1
ATOM 734 C CA . PRO A 1 96 ? -6.574 0.389 26.829 1.00 86.88 96 PRO A CA 1
ATOM 735 C C . PRO A 1 96 ? -7.680 1.299 26.278 1.00 86.88 96 PRO A C 1
ATOM 737 O O . PRO A 1 96 ? -7.407 2.427 25.872 1.00 86.88 96 PRO A O 1
ATOM 740 N N . GLY A 1 97 ? -8.928 0.823 26.245 1.00 85.12 97 GLY A N 1
ATOM 741 C CA . GLY A 1 97 ? -10.049 1.576 25.660 1.00 85.12 97 GLY A CA 1
ATOM 742 C C . GLY A 1 97 ? -10.137 1.517 24.128 1.00 85.12 97 GLY A C 1
ATOM 743 O O . GLY A 1 97 ? -11.140 1.930 23.549 1.00 85.12 97 GLY A O 1
ATOM 744 N N . GLY A 1 98 ? -9.101 1.008 23.456 1.00 85.19 98 GLY A N 1
ATOM 745 C CA . GLY A 1 98 ? -8.967 1.064 22.004 1.00 85.19 98 GLY A CA 1
ATOM 746 C C . GLY A 1 98 ? -9.952 0.168 21.267 1.00 85.19 98 GLY A C 1
ATOM 747 O O . GLY A 1 98 ? -10.614 0.621 20.337 1.00 85.19 98 GLY A O 1
ATOM 748 N N . ARG A 1 99 ? -10.143 -1.066 21.744 1.00 86.56 99 ARG A N 1
ATOM 749 C CA . ARG A 1 99 ? -11.157 -1.978 21.199 1.00 86.56 99 ARG A CA 1
ATOM 750 C C . ARG A 1 99 ? -12.574 -1.405 21.298 1.00 86.56 99 ARG A C 1
ATOM 752 O O . ARG A 1 99 ? -13.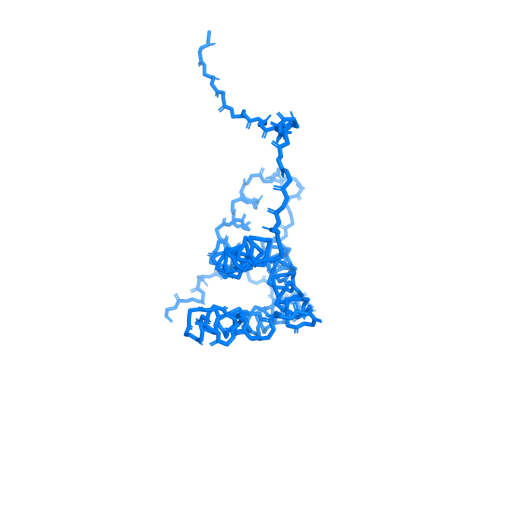285 -1.424 20.302 1.00 86.56 99 ARG A O 1
ATOM 759 N N . GLN A 1 100 ? -12.957 -0.837 22.447 1.00 86.69 100 GLN A N 1
ATOM 760 C CA . GLN A 1 100 ? -14.285 -0.226 22.596 1.00 86.69 100 GLN A CA 1
ATOM 761 C C . GLN A 1 100 ? -14.469 0.982 21.669 1.00 86.69 100 GLN A C 1
ATOM 763 O O . GLN A 1 100 ? -15.557 1.199 21.148 1.00 86.69 100 GLN A O 1
ATOM 768 N N . ALA A 1 101 ? -13.414 1.763 21.429 1.00 84.56 101 ALA A N 1
ATOM 769 C CA . ALA A 1 101 ? -13.490 2.893 20.510 1.00 84.56 101 ALA A CA 1
ATOM 770 C C . ALA A 1 101 ? -13.571 2.469 19.040 1.00 84.56 101 ALA A C 1
ATOM 772 O O . ALA A 1 101 ? -14.318 3.078 18.280 1.00 84.56 101 ALA A O 1
ATOM 773 N N . LEU A 1 102 ? -12.857 1.413 18.643 1.00 86.62 102 LEU A N 1
ATOM 774 C CA . LEU A 1 102 ? -13.001 0.823 17.310 1.00 86.62 102 LEU A CA 1
ATOM 775 C C . LEU A 1 102 ? -14.418 0.267 17.110 1.00 86.62 102 LEU A C 1
ATOM 777 O O . LEU A 1 102 ? -15.046 0.543 16.092 1.00 86.62 102 LEU A O 1
ATOM 781 N N . GLU A 1 103 ? -14.954 -0.435 18.112 1.00 84.50 103 GLU A N 1
ATOM 782 C CA . GLU A 1 103 ? -16.333 -0.936 18.113 1.00 84.50 103 GLU A CA 1
ATOM 783 C C . GLU A 1 103 ? -17.370 0.202 18.083 1.00 84.50 103 GLU A C 1
ATOM 785 O O . GLU A 1 103 ? -18.437 0.029 17.505 1.00 84.50 103 GLU A O 1
ATOM 790 N N . ALA A 1 104 ? -17.080 1.382 18.639 1.00 83.50 104 ALA A N 1
ATOM 791 C CA . ALA A 1 104 ? -17.994 2.529 18.605 1.00 83.50 104 ALA A CA 1
ATOM 792 C C . ALA A 1 104 ? -18.104 3.189 17.217 1.00 83.50 104 ALA A C 1
ATOM 794 O O . ALA A 1 104 ? -19.143 3.759 16.895 1.00 83.50 104 ALA A O 1
ATOM 795 N N . LEU A 1 105 ? -17.062 3.102 16.382 1.00 76.94 105 LEU A N 1
ATOM 796 C CA . LEU A 1 105 ? -17.081 3.588 14.991 1.00 76.94 105 LEU A CA 1
ATOM 797 C C . LEU A 1 105 ? -17.435 2.508 13.961 1.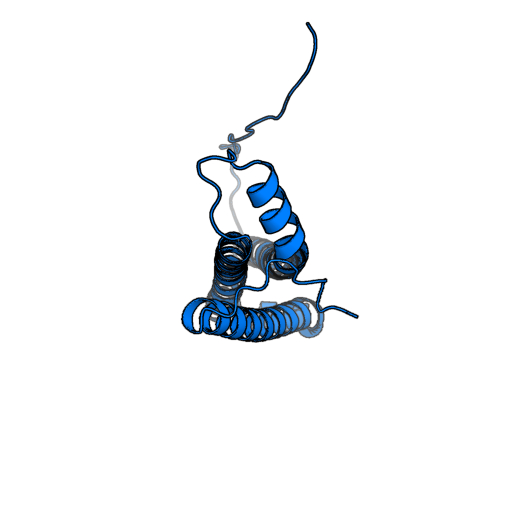00 76.94 105 LEU A C 1
ATOM 799 O O . LEU A 1 105 ? -17.359 2.773 12.764 1.00 76.94 105 LEU A O 1
ATOM 803 N N . GLN A 1 106 ? -17.805 1.330 14.470 1.00 69.81 106 GLN A N 1
ATOM 804 C CA . GLN A 1 106 ? -18.240 0.058 13.883 1.00 69.81 106 GLN A CA 1
ATOM 805 C C . GLN A 1 106 ? -18.251 -0.123 12.355 1.00 69.81 106 GLN A C 1
ATOM 807 O O . GLN A 1 106 ? -17.788 -1.157 11.890 1.00 69.81 106 GLN A O 1
ATOM 812 N N . THR A 1 107 ? -18.764 0.815 11.561 1.00 77.38 107 THR A N 1
ATOM 813 C CA . THR A 1 107 ? -18.847 0.686 10.099 1.00 77.38 107 THR A CA 1
ATOM 814 C C . THR A 1 107 ? -17.655 1.297 9.370 1.00 77.38 107 THR A C 1
ATOM 816 O O . THR A 1 107 ? -17.036 0.631 8.550 1.00 77.38 107 THR A O 1
ATOM 819 N N . ASP A 1 108 ? -17.275 2.535 9.672 1.00 83.06 108 ASP A N 1
ATOM 820 C CA . ASP A 1 108 ? -16.344 3.288 8.820 1.00 83.06 108 ASP A CA 1
ATOM 821 C C . ASP A 1 108 ? -14.907 2.770 8.894 1.00 83.06 108 ASP A C 1
ATOM 823 O O . ASP A 1 108 ? -14.234 2.612 7.878 1.00 83.06 108 ASP A O 1
ATOM 827 N N . VAL A 1 109 ? -14.417 2.530 10.112 1.00 87.38 109 VAL A N 1
ATOM 828 C CA . VAL A 1 109 ? -13.042 2.055 10.322 1.00 87.38 109 VAL A CA 1
ATOM 829 C C . VAL A 1 109 ? -12.926 0.582 9.943 1.00 87.38 109 VAL A C 1
ATOM 831 O O . VAL A 1 109 ? -11.901 0.173 9.407 1.00 87.38 109 VAL A O 1
ATOM 834 N N . ALA A 1 110 ? -13.982 -0.204 10.173 1.00 88.00 110 ALA A N 1
ATOM 835 C CA . ALA A 1 110 ? -14.018 -1.609 9.785 1.00 88.00 110 ALA A CA 1
ATOM 836 C C . ALA A 1 110 ? -13.992 -1.777 8.259 1.00 88.00 110 ALA A C 1
ATOM 838 O O . ALA A 1 110 ? -13.254 -2.626 7.764 1.00 88.00 110 ALA A O 1
ATOM 839 N N . LEU A 1 111 ? -14.735 -0.942 7.521 1.00 91.50 111 LEU A N 1
ATOM 840 C CA . LEU A 1 111 ? -14.688 -0.917 6.057 1.00 91.50 111 LEU A CA 1
ATOM 841 C C . LEU A 1 111 ? -13.299 -0.513 5.556 1.00 91.50 111 LEU A C 1
ATOM 843 O O . LEU A 1 111 ? -12.695 -1.264 4.800 1.00 91.50 111 LEU A O 1
ATOM 847 N N . ALA A 1 112 ? -12.737 0.591 6.059 1.00 92.00 112 ALA A N 1
ATOM 848 C CA . ALA A 1 112 ? -11.397 1.031 5.662 1.00 92.00 112 ALA A CA 1
ATOM 849 C C . ALA A 1 112 ? -10.316 -0.026 5.961 1.00 92.00 112 ALA A C 1
ATOM 851 O O . ALA A 1 112 ? -9.399 -0.228 5.168 1.00 92.00 112 ALA A O 1
ATOM 852 N N . TYR A 1 113 ? -10.430 -0.733 7.088 1.00 93.44 113 TYR A N 1
ATOM 853 C CA . TYR A 1 113 ? -9.550 -1.850 7.427 1.00 93.44 113 TYR A CA 1
ATOM 854 C C . TYR A 1 113 ? -9.709 -3.027 6.453 1.00 93.44 113 TYR A C 1
ATOM 856 O O . TYR A 1 113 ? -8.709 -3.560 5.971 1.00 93.44 113 TYR A O 1
ATOM 864 N N . ALA A 1 114 ? -10.946 -3.409 6.122 1.00 93.94 114 ALA A N 1
ATOM 865 C CA . ALA A 1 114 ? -11.221 -4.471 5.157 1.00 93.94 114 ALA A CA 1
ATOM 866 C C . ALA A 1 114 ? -10.695 -4.125 3.754 1.00 93.94 114 ALA A C 1
ATOM 868 O O . ALA A 1 114 ? -10.034 -4.955 3.129 1.00 93.94 114 ALA A O 1
ATOM 869 N N . ASP A 1 115 ? -10.907 -2.889 3.298 1.00 94.94 115 ASP A N 1
ATOM 870 C CA . ASP A 1 115 ? -10.394 -2.389 2.021 1.00 94.94 115 ASP A CA 1
ATOM 871 C C . ASP A 1 115 ? -8.861 -2.396 1.999 1.00 94.94 115 ASP A C 1
ATOM 873 O O . ASP A 1 115 ? -8.255 -2.798 1.007 1.00 94.94 115 ASP A O 1
ATOM 877 N N . THR A 1 116 ? -8.222 -2.037 3.116 1.00 94.56 116 THR A N 1
ATOM 878 C CA . THR A 1 116 ? -6.758 -2.079 3.265 1.00 94.56 116 THR A CA 1
ATOM 879 C C . THR A 1 116 ? -6.224 -3.510 3.155 1.00 94.56 116 THR A C 1
ATOM 881 O O . THR A 1 116 ? -5.242 -3.748 2.449 1.00 94.56 116 THR A O 1
ATOM 884 N N . LEU A 1 117 ? -6.869 -4.484 3.811 1.00 96.25 117 LEU A N 1
ATOM 885 C CA . LEU A 1 117 ? -6.496 -5.900 3.703 1.00 96.25 117 LEU A CA 1
ATOM 886 C C . LEU A 1 117 ? -6.649 -6.414 2.268 1.00 96.25 117 LEU A C 1
ATOM 888 O O . LEU A 1 117 ? -5.732 -7.042 1.738 1.00 96.25 117 LEU A O 1
ATOM 892 N N . LEU A 1 118 ? -7.776 -6.105 1.624 1.00 96.25 118 LEU A N 1
ATOM 893 C CA . LEU A 1 118 ? -8.036 -6.508 0.246 1.00 96.25 118 LEU A CA 1
ATOM 894 C C . LEU A 1 118 ? -7.020 -5.882 -0.720 1.00 96.25 118 LEU A C 1
ATOM 896 O O . LEU A 1 118 ? -6.468 -6.573 -1.579 1.00 96.25 118 LEU A O 1
ATOM 900 N N . ALA A 1 119 ? -6.728 -4.590 -0.557 1.00 93.50 119 ALA A N 1
ATOM 901 C CA . ALA A 1 119 ? -5.728 -3.882 -1.346 1.00 93.50 119 ALA A CA 1
ATOM 902 C C . ALA A 1 119 ? -4.337 -4.507 -1.179 1.00 93.50 119 ALA A C 1
ATOM 904 O O . ALA A 1 119 ? -3.645 -4.733 -2.173 1.00 93.50 119 ALA A O 1
ATOM 905 N N . ARG A 1 120 ? -3.949 -4.862 0.052 1.00 96.19 120 ARG A N 1
ATOM 906 C CA . ARG A 1 120 ? -2.671 -5.524 0.344 1.00 96.19 120 ARG A CA 1
ATOM 907 C C . ARG A 1 120 ? -2.563 -6.878 -0.348 1.00 96.19 120 ARG A C 1
ATOM 909 O O . ARG A 1 120 ? -1.530 -7.183 -0.942 1.00 96.19 120 ARG A O 1
ATOM 916 N N . ASP A 1 121 ? -3.609 -7.691 -0.291 1.00 96.19 121 ASP A N 1
ATOM 917 C CA . ASP A 1 121 ? -3.597 -9.035 -0.872 1.00 96.19 121 ASP A CA 1
ATOM 918 C C . ASP A 1 121 ? -3.580 -8.987 -2.412 1.00 96.19 121 ASP A C 1
ATOM 920 O O . ASP A 1 121 ? -2.826 -9.726 -3.061 1.00 96.19 121 ASP A O 1
ATOM 924 N N . ASN A 1 122 ? -4.325 -8.049 -3.004 1.00 93.88 122 ASN A N 1
ATOM 925 C CA . ASN A 1 122 ? -4.287 -7.771 -4.440 1.00 93.88 122 ASN A CA 1
ATOM 926 C C . ASN A 1 122 ? -2.904 -7.283 -4.883 1.00 93.88 122 ASN A C 1
ATOM 928 O O . ASN A 1 122 ? -2.355 -7.778 -5.871 1.00 93.88 122 ASN A O 1
ATOM 932 N N . LEU A 1 123 ? -2.311 -6.355 -4.132 1.00 93.25 123 LEU A N 1
ATOM 933 C CA . LEU A 1 123 ? -1.001 -5.793 -4.437 1.00 93.25 123 LEU A CA 1
ATOM 934 C C . LEU A 1 123 ? 0.111 -6.837 -4.306 1.00 93.25 123 LEU A C 1
ATOM 936 O O . LEU A 1 123 ? 0.956 -6.937 -5.190 1.00 93.25 123 LEU A O 1
ATOM 940 N N . ASN A 1 124 ? 0.072 -7.680 -3.270 1.00 94.31 124 ASN A N 1
ATOM 941 C CA . ASN A 1 124 ? 0.975 -8.825 -3.126 1.00 94.31 124 ASN A CA 1
ATOM 942 C C . ASN A 1 124 ? 0.866 -9.794 -4.308 1.00 94.31 124 ASN A C 1
ATOM 944 O O . ASN A 1 124 ? 1.876 -10.290 -4.810 1.00 94.31 124 ASN A O 1
ATOM 948 N N . SER A 1 125 ? -0.355 -10.061 -4.772 1.00 93.81 125 SER A N 1
ATOM 949 C CA . SER A 1 125 ? -0.589 -10.922 -5.933 1.00 93.81 125 SER A CA 1
ATOM 950 C C . SER A 1 125 ? -0.028 -10.306 -7.217 1.00 93.81 125 SER A C 1
ATOM 952 O O . SER A 1 125 ? 0.616 -11.003 -8.003 1.00 93.81 125 SER A O 1
ATOM 954 N N . ALA A 1 126 ? -0.223 -9.000 -7.420 1.00 89.88 126 ALA A N 1
ATOM 955 C CA . ALA A 1 126 ? 0.335 -8.265 -8.553 1.00 89.88 126 ALA A CA 1
ATOM 956 C C . ALA A 1 126 ? 1.871 -8.234 -8.519 1.00 89.88 126 ALA A C 1
ATOM 958 O O . ALA A 1 126 ? 2.510 -8.453 -9.548 1.00 89.88 126 ALA A O 1
ATOM 959 N N . LEU A 1 127 ? 2.454 -8.035 -7.335 1.00 92.12 127 LEU A N 1
ATOM 960 C CA . LEU A 1 127 ? 3.898 -8.007 -7.130 1.00 92.12 127 LEU A CA 1
ATOM 961 C C . LEU A 1 127 ? 4.538 -9.354 -7.477 1.00 92.12 127 LEU A C 1
ATOM 963 O O . LEU A 1 127 ? 5.499 -9.388 -8.239 1.00 92.12 127 LEU A O 1
ATOM 967 N N . ARG A 1 128 ? 3.964 -10.468 -6.999 1.00 91.06 128 ARG A N 1
ATOM 968 C CA . ARG A 1 128 ? 4.442 -11.822 -7.335 1.00 91.06 128 ARG A CA 1
ATOM 969 C C . ARG A 1 128 ? 4.443 -12.059 -8.842 1.00 91.06 128 ARG A C 1
ATOM 971 O O . ARG A 1 128 ? 5.451 -12.488 -9.387 1.00 91.06 128 ARG A O 1
ATOM 978 N N . ARG A 1 129 ? 3.351 -11.699 -9.528 1.00 89.50 129 ARG A N 1
ATOM 979 C CA . ARG A 1 129 ? 3.261 -11.816 -10.994 1.00 89.50 129 ARG A CA 1
ATOM 980 C C . ARG A 1 129 ? 4.329 -10.982 -11.703 1.00 89.50 129 ARG A C 1
ATOM 982 O O . ARG A 1 129 ? 4.903 -11.444 -12.683 1.00 89.50 129 ARG A O 1
ATOM 989 N N . ALA A 1 130 ? 4.591 -9.763 -11.234 1.00 86.25 130 ALA A N 1
ATOM 990 C CA . ALA A 1 130 ? 5.615 -8.901 -11.816 1.00 86.25 130 ALA A CA 1
ATOM 991 C C . ALA A 1 130 ? 7.035 -9.454 -11.588 1.00 86.25 130 ALA A C 1
ATOM 993 O O . ALA A 1 130 ? 7.845 -9.461 -12.511 1.00 86.25 130 ALA A O 1
ATOM 994 N N . GLU A 1 131 ? 7.326 -9.967 -10.391 1.00 87.50 131 GLU A N 1
ATOM 995 C CA . GLU A 1 131 ? 8.613 -10.595 -10.071 1.00 87.50 131 GLU A CA 1
ATOM 996 C C . GLU A 1 131 ? 8.834 -11.900 -10.853 1.00 87.50 131 GLU A C 1
ATOM 998 O O . GLU A 1 131 ? 9.948 -12.153 -11.317 1.00 87.50 131 GLU A O 1
ATOM 1003 N N . ASP A 1 132 ? 7.782 -12.695 -11.066 1.00 88.44 132 ASP A N 1
ATOM 1004 C CA . ASP A 1 132 ? 7.843 -13.905 -11.889 1.00 88.44 132 ASP A CA 1
ATOM 1005 C C . ASP A 1 132 ? 8.119 -13.572 -13.363 1.00 88.44 132 ASP A C 1
ATOM 1007 O O . ASP A 1 132 ? 8.978 -14.211 -13.969 1.00 88.44 132 ASP A O 1
ATOM 1011 N N . LYS A 1 133 ? 7.488 -12.526 -13.923 1.00 83.94 133 LYS A N 1
ATOM 1012 C CA . LYS A 1 133 ? 7.789 -12.033 -15.283 1.00 83.94 133 LYS A CA 1
ATOM 1013 C C . LYS A 1 133 ? 9.254 -11.616 -15.434 1.00 83.94 133 LYS A C 1
ATOM 1015 O O . LYS A 1 133 ? 9.913 -12.011 -16.395 1.00 83.94 133 LYS A O 1
ATOM 1020 N N . ILE A 1 134 ? 9.779 -10.857 -14.465 1.00 84.69 134 ILE A N 1
ATOM 1021 C CA . ILE A 1 134 ? 11.194 -10.451 -14.444 1.00 84.69 134 ILE A CA 1
ATOM 1022 C C . ILE A 1 134 ? 12.100 -11.688 -14.406 1.00 84.69 134 ILE A C 1
ATOM 1024 O O . ILE A 1 134 ? 13.075 -11.760 -15.150 1.00 84.69 134 ILE A O 1
ATOM 1028 N N . ARG A 1 135 ? 11.769 -12.686 -13.573 1.00 84.75 135 ARG A N 1
ATOM 1029 C CA . ARG A 1 135 ? 12.546 -13.928 -13.446 1.00 84.75 135 ARG A CA 1
ATOM 1030 C C . ARG A 1 135 ? 12.506 -14.783 -14.713 1.00 84.75 135 ARG A C 1
ATOM 1032 O O . ARG A 1 135 ? 13.516 -15.388 -15.058 1.00 84.75 135 ARG A O 1
ATOM 1039 N N . ALA A 1 136 ? 11.359 -14.845 -15.383 1.00 81.81 136 ALA A N 1
ATOM 1040 C CA . ALA A 1 136 ? 11.171 -15.603 -16.616 1.00 81.81 136 ALA A CA 1
ATOM 1041 C C . ALA A 1 136 ? 11.843 -14.947 -17.834 1.00 81.81 136 ALA A C 1
ATOM 1043 O O . ALA A 1 136 ? 11.978 -15.586 -18.874 1.00 81.81 136 ALA A O 1
ATOM 1044 N N . GLY A 1 137 ? 12.255 -13.678 -17.730 1.00 72.12 137 GLY A N 1
ATOM 1045 C CA . GLY A 1 137 ? 12.753 -12.913 -18.872 1.00 72.12 137 GLY A CA 1
ATOM 1046 C C . GLY A 1 137 ? 11.665 -12.593 -19.906 1.00 72.12 137 GLY A C 1
ATOM 1047 O O . GLY A 1 137 ? 11.982 -12.120 -20.997 1.00 72.12 137 GLY A O 1
ATOM 1048 N N . GLU A 1 138 ? 10.390 -12.826 -19.573 1.00 63.75 138 GLU A N 1
ATOM 1049 C CA . GLU A 1 138 ? 9.225 -12.439 -20.372 1.00 63.75 138 GLU A CA 1
ATOM 1050 C C . GLU A 1 138 ? 9.016 -10.926 -20.242 1.00 63.75 138 GLU A C 1
ATOM 1052 O O . GLU A 1 138 ? 8.158 -10.439 -19.507 1.00 63.75 138 GLU A O 1
ATOM 1057 N N . ILE A 1 139 ? 9.869 -10.158 -20.917 1.00 56.47 139 ILE A N 1
ATOM 1058 C CA . ILE A 1 139 ? 9.814 -8.698 -20.923 1.00 56.47 139 ILE A CA 1
ATOM 1059 C C . ILE A 1 139 ? 9.486 -8.268 -22.348 1.00 56.47 139 ILE A C 1
ATOM 1061 O O . ILE A 1 139 ? 10.358 -7.972 -23.164 1.00 56.47 139 ILE A O 1
ATOM 1065 N N . THR A 1 140 ? 8.197 -8.280 -22.672 1.00 52.59 140 THR A N 1
ATOM 1066 C CA . THR A 1 140 ? 7.683 -7.633 -23.877 1.00 52.59 140 THR A CA 1
ATOM 1067 C C . THR A 1 140 ? 7.776 -6.121 -23.700 1.00 52.59 140 THR A C 1
ATOM 1069 O O . THR A 1 140 ? 7.312 -5.569 -22.705 1.00 52.59 140 THR A O 1
ATOM 1072 N N . CYS A 1 141 ? 8.356 -5.429 -24.683 1.00 48.06 141 CYS A N 1
ATOM 1073 C CA . CYS A 1 141 ? 8.477 -3.967 -24.701 1.00 48.06 141 CYS A CA 1
ATOM 1074 C C . CYS A 1 141 ? 7.123 -3.220 -24.720 1.00 48.06 141 CYS A C 1
ATOM 1076 O O . CYS A 1 141 ? 7.116 -1.997 -24.620 1.00 48.06 141 CYS A O 1
ATOM 1078 N N . ASP A 1 142 ? 5.998 -3.934 -24.808 1.00 47.72 142 ASP A N 1
ATOM 1079 C CA . ASP A 1 142 ? 4.643 -3.392 -24.896 1.00 47.72 142 ASP A CA 1
ATOM 1080 C C . ASP A 1 142 ? 3.680 -4.150 -23.968 1.00 47.72 142 ASP A C 1
ATOM 1082 O O . ASP A 1 142 ? 2.959 -5.049 -24.398 1.00 47.72 142 ASP A O 1
ATOM 1086 N N . ASP A 1 143 ? 3.611 -3.766 -22.693 1.00 45.47 143 ASP A N 1
ATOM 1087 C CA . ASP A 1 143 ? 2.468 -4.127 -21.848 1.00 45.47 143 ASP A CA 1
ATOM 1088 C C . ASP A 1 143 ? 1.429 -2.997 -21.943 1.00 45.47 143 ASP A C 1
ATOM 1090 O O . ASP A 1 143 ? 1.498 -1.971 -21.256 1.00 45.47 143 ASP A O 1
ATOM 1094 N N . ARG A 1 144 ? 0.452 -3.192 -22.841 1.00 42.09 144 ARG A N 1
ATOM 1095 C CA . ARG A 1 144 ? -0.835 -2.482 -22.794 1.00 42.09 144 ARG A CA 1
ATOM 1096 C C . ARG A 1 144 ? -1.456 -2.695 -21.405 1.00 42.09 144 ARG A C 1
ATOM 1098 O O . ARG A 1 144 ? -1.288 -3.772 -20.832 1.00 42.09 144 ARG A O 1
ATOM 1105 N N . PRO A 1 145 ? -2.172 -1.703 -20.853 1.00 40.56 145 PRO A N 1
ATOM 1106 C CA . PRO A 1 145 ? -2.722 -1.798 -19.506 1.00 40.56 145 PRO A CA 1
ATOM 1107 C C . PRO A 1 145 ? -3.649 -3.014 -19.375 1.00 40.56 145 PRO A C 1
ATOM 1109 O O . PRO A 1 145 ? -4.656 -3.116 -20.071 1.00 40.56 145 PRO A O 1
ATOM 1112 N N . ILE A 1 146 ? -3.311 -3.929 -18.462 1.00 46.31 146 ILE A N 1
ATOM 1113 C CA . ILE A 1 146 ? -4.187 -5.027 -18.035 1.00 46.31 146 ILE A CA 1
ATOM 1114 C C . ILE A 1 146 ? -5.110 -4.478 -16.946 1.00 46.31 146 ILE A C 1
ATOM 1116 O O . ILE A 1 146 ? -4.947 -4.825 -15.785 1.00 46.31 146 ILE A O 1
ATOM 1120 N N . LEU A 1 147 ? -6.020 -3.572 -17.300 1.00 40.81 147 LEU A N 1
ATOM 1121 C CA . LEU A 1 147 ? -7.192 -3.230 -16.490 1.00 40.81 147 LEU A CA 1
ATOM 1122 C C . LEU A 1 147 ? -8.305 -2.757 -17.439 1.00 40.81 147 LEU A C 1
ATOM 1124 O O . LEU A 1 147 ? -8.269 -1.630 -17.933 1.00 40.81 147 LEU A O 1
ATOM 1128 N N . ALA A 1 148 ? -9.256 -3.654 -17.699 1.00 36.09 148 ALA A N 1
ATOM 1129 C CA . ALA A 1 148 ? -10.627 -3.361 -18.104 1.00 36.09 148 ALA A CA 1
ATOM 1130 C C . ALA A 1 148 ? -11.546 -4.031 -17.079 1.00 36.09 148 ALA A C 1
ATOM 1132 O O . ALA A 1 148 ? -11.173 -5.143 -16.630 1.00 36.09 148 ALA A O 1
#

Sequence (148 aa):
MLGRRLACTLAKRSLLGARGCSTGSDLSGKLTRLKAALVDAVEGVSYVHQSANQAYLEADPSDREQKVNYLVRYQKFALQDLDSALKLYDNMQSMPGGRQALEALQTDVALAYADTLLARDNLNSALRRAEDKIRAGEITCDDRPILA

pLDDT: mean 78.49, std 20.13, range [34.31, 96.62]

Radius of gyration: 20.61 Å; chains: 1; bounding box: 40×51×58 Å

Foldseek 3Di:
DDDDDDDPPDDDDDDDDDDDDPPVVVLVVLVVVLLVLLVVLLVLLVCLLVQLVVCQVPDDPVPRDASLVSSLVSLVVSLVSLVVSVVSLVVQCPDVCSVVVCVVVVPRSVVSNVSSVVSNVVSVVVSVVSVVCVVVVVRDPDDDDPDD

Secondary structure (DSSP, 8-state):
-------------------S--HHHHHHHHHHHHHHHHHHHHHHHHTHHHHHHHHHHHS-TTT---HHHHHHHHHHHHHHHHHHHHHHHHHHHHSTTHHHHHHHTTTHHHHHHHHHHHHHHHHHHHHHHHHHHHHHT---S-------